Protein AF-A0A7S2PB16-F1 (afdb_monomer_lite)

Radius of gyration: 25.66 Å; chains: 1; bounding box: 46×30×90 Å

Secondary structure (DSSP, 8-state):
-------HHHHHHHHHHHHHHHHHHHHHHHHHHTS-TT-----HHHHHHHHHHHHHHHHHHHHTTSSTTPPPEEEE-TTS-EEEE--HHHHHHHS---SHHHHHHHHHHHHHHHHHSS-HHHHHHHHHHHHHHHHHHHHTT--HHHHHH-

InterPro domains:
  IPR002194 Chaperonin TCP-1, conserved site [PS00750] (63-75)
  IPR002194 Chaperonin TCP-1, conserved site [PS00751] (84-100)
  IPR002194 Chaperonin TCP-1, conserved site [PS00995] (112-120)
  IPR002423 Chaperonin Cpn60/GroEL/TCP-1 family [PF00118] (58-150)
  IPR017998 T-complex protein 1 [PR00304] (60-76)
  IPR017998 T-complex protein 1 [PR00304] (82-100)
  IPR017998 T-complex protein 1 [PR00304] (112-131)
  IPR017998 T-complex protein 1 [PTHR11353] (44-150)
  IPR027413 GroEL-like equatorial domain superfamily [G3DSA:1.10.560.10] (22-150)
  IPR027413 GroEL-like equatorial domain superfamily [SSF48592] (40-150)

Organism: NCBI:txid267567

Structure (mmCIF, N/CA/C/O backbone):
data_AF-A0A7S2PB16-F1
#
_entry.id   AF-A0A7S2PB16-F1
#
loop_
_atom_site.group_PDB
_atom_site.id
_atom_site.type_symbol
_atom_site.label_atom_id
_atom_site.label_alt_id
_atom_site.label_comp_id
_atom_site.label_asym_id
_atom_site.label_entity_id
_atom_site.label_seq_id
_atom_site.pdbx_PDB_ins_code
_atom_site.Cartn_x
_atom_site.Cartn_y
_atom_site.Cartn_z
_atom_site.occupancy
_atom_site.B_iso_or_equiv
_atom_site.auth_seq_id
_atom_site.auth_comp_id
_atom_site.auth_asym_id
_atom_site.auth_atom_id
_atom_site.pdbx_PDB_model_num
ATOM 1 N N . PHE A 1 1 ? -6.560 4.696 72.694 1.00 36.28 1 PHE A N 1
ATOM 2 C CA . PHE A 1 1 ? -7.994 4.398 72.878 1.00 36.28 1 PHE A CA 1
ATOM 3 C C . PHE A 1 1 ? -8.813 5.223 71.893 1.00 36.28 1 PHE A C 1
ATOM 5 O O . PHE A 1 1 ? -9.290 6.272 72.274 1.00 36.28 1 PHE A O 1
ATOM 12 N N . PHE A 1 2 ? -8.911 4.812 70.627 1.00 37.19 2 PHE A N 1
ATOM 13 C CA . PHE A 1 2 ? -9.978 5.210 69.694 1.00 37.19 2 PHE A CA 1
ATOM 14 C C . PHE A 1 2 ? -9.708 4.473 68.380 1.00 37.19 2 PHE A C 1
ATOM 16 O O . PHE A 1 2 ? -8.770 4.823 67.681 1.00 37.19 2 PHE A O 1
ATOM 23 N N . PHE A 1 3 ? -10.438 3.391 68.118 1.00 35.25 3 PHE A N 1
ATOM 24 C CA . PHE A 1 3 ? -10.989 3.060 66.799 1.00 35.25 3 PHE A CA 1
ATOM 25 C C . PHE A 1 3 ? -11.861 1.815 66.963 1.00 35.25 3 PHE A C 1
ATOM 27 O O . PHE 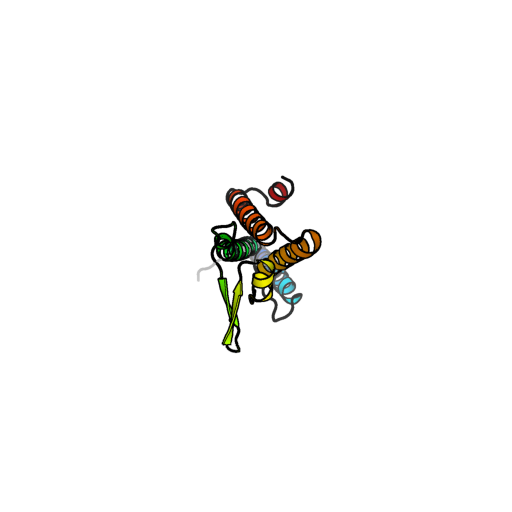A 1 3 ? -11.396 0.676 67.002 1.00 35.25 3 PHE A O 1
ATOM 34 N N . GLY A 1 4 ? -13.147 2.087 67.172 1.00 39.72 4 GLY A N 1
ATOM 35 C CA . GLY A 1 4 ? -14.198 1.097 67.280 1.00 39.72 4 GLY A CA 1
ATOM 36 C C . GLY A 1 4 ? -14.564 0.505 65.921 1.00 39.72 4 GLY A C 1
ATOM 37 O O . GLY A 1 4 ? -14.616 1.196 64.909 1.00 39.72 4 GLY A O 1
ATOM 38 N N . PHE A 1 5 ? -14.830 -0.799 65.948 1.00 45.44 5 PHE A N 1
ATOM 39 C CA . PHE A 1 5 ? -16.006 -1.423 65.340 1.00 45.44 5 PHE A CA 1
ATOM 40 C C . PHE A 1 5 ? -16.387 -0.958 63.919 1.00 45.44 5 PHE A C 1
ATOM 42 O O . PHE A 1 5 ? -17.439 -0.364 63.694 1.00 45.44 5 PHE A O 1
ATOM 49 N N . LEU A 1 6 ? -15.580 -1.325 62.917 1.00 42.84 6 LEU A N 1
ATOM 50 C CA . LEU A 1 6 ? -16.110 -1.442 61.557 1.00 42.84 6 LEU A CA 1
ATOM 51 C C . LEU A 1 6 ? -17.032 -2.671 61.497 1.00 42.84 6 LEU A C 1
ATOM 53 O O . LEU A 1 6 ? -16.584 -3.797 61.729 1.00 42.84 6 LEU A O 1
ATOM 57 N N . SER A 1 7 ? -18.313 -2.420 61.208 1.00 47.97 7 SER A N 1
ATOM 58 C CA . SER A 1 7 ? -19.388 -3.405 61.037 1.00 47.97 7 SER A CA 1
ATOM 59 C C . SER A 1 7 ? -18.944 -4.603 60.188 1.00 47.97 7 SER A C 1
ATOM 61 O O . SER A 1 7 ? -18.328 -4.436 59.133 1.00 47.97 7 SER A O 1
ATOM 63 N N . SER A 1 8 ? -19.269 -5.817 60.644 1.00 51.53 8 SER A N 1
ATOM 64 C CA . SER A 1 8 ? -18.880 -7.094 60.020 1.00 51.53 8 SER A CA 1
ATOM 65 C C . SER A 1 8 ? -19.211 -7.161 58.515 1.00 51.53 8 SER A C 1
ATOM 67 O O . SER A 1 8 ? -18.436 -7.714 57.735 1.00 51.53 8 SER A O 1
ATOM 69 N N . SER A 1 9 ? -20.280 -6.485 58.066 1.00 49.38 9 SER A N 1
ATOM 70 C CA . SER A 1 9 ? -20.637 -6.381 56.639 1.00 49.38 9 SER A CA 1
ATOM 71 C C . SER A 1 9 ? -19.604 -5.638 55.782 1.00 49.38 9 SER A C 1
ATOM 73 O O . SER A 1 9 ? -19.388 -6.012 54.630 1.00 49.38 9 SER A O 1
ATOM 75 N N . ALA A 1 10 ? -18.917 -4.624 56.320 1.00 50.94 10 ALA A N 1
ATOM 76 C CA . ALA A 1 10 ? -17.909 -3.865 55.572 1.00 50.94 10 ALA A CA 1
ATOM 77 C C . ALA A 1 10 ? -16.625 -4.683 55.345 1.00 50.94 10 ALA A C 1
ATOM 79 O O . ALA A 1 10 ? -16.008 -4.593 54.283 1.00 50.94 10 ALA A O 1
ATOM 80 N N . LYS A 1 11 ? -16.257 -5.545 56.305 1.00 48.00 11 LYS A N 1
ATOM 81 C CA . LYS A 1 11 ? -15.118 -6.469 56.169 1.00 48.00 11 LYS A CA 1
ATOM 82 C C . LYS A 1 11 ? -15.384 -7.554 55.124 1.00 48.00 11 LYS A C 1
ATOM 84 O O . LYS A 1 11 ? -14.493 -7.853 54.336 1.00 48.00 11 LYS A O 1
ATOM 89 N N . ILE A 1 12 ? -16.605 -8.091 55.066 1.00 54.81 12 ILE A N 1
ATOM 90 C CA . ILE A 1 12 ? -16.996 -9.115 54.082 1.00 54.81 12 ILE A CA 1
ATOM 91 C C . ILE A 1 12 ? -17.049 -8.523 52.666 1.00 54.81 12 ILE A C 1
ATOM 93 O O . ILE A 1 12 ? -16.538 -9.138 51.732 1.00 54.81 12 ILE A O 1
ATOM 97 N N . SER A 1 13 ? -17.578 -7.303 52.503 1.00 51.38 13 SER A N 1
ATOM 98 C CA . SER A 1 13 ? -17.601 -6.618 51.203 1.00 51.38 13 SER A CA 1
ATOM 99 C C . SER A 1 13 ? -16.196 -6.274 50.697 1.00 51.38 13 SER A C 1
ATOM 101 O O . SER A 1 13 ? -15.929 -6.431 49.508 1.00 51.38 13 SER A O 1
ATOM 103 N N . ALA A 1 14 ? -15.278 -5.856 51.577 1.00 54.19 14 ALA A N 1
ATOM 104 C CA . ALA A 1 14 ? -13.885 -5.607 51.206 1.00 54.19 14 ALA A CA 1
ATOM 105 C C . ALA A 1 14 ? -13.154 -6.905 50.818 1.00 54.19 14 ALA A C 1
ATOM 107 O O . ALA A 1 14 ? -12.448 -6.933 49.813 1.00 54.19 14 ALA A O 1
ATOM 108 N N . HIS A 1 15 ? -13.379 -8.004 51.549 1.00 53.41 15 HIS A N 1
ATOM 109 C CA . HIS A 1 15 ? -12.811 -9.312 51.208 1.00 53.41 15 HIS A CA 1
ATOM 110 C C . HIS A 1 15 ? -13.359 -9.854 49.880 1.00 53.41 15 HIS A C 1
ATOM 112 O O . HIS A 1 15 ? -12.603 -10.406 49.084 1.00 53.41 15 HIS A O 1
ATOM 118 N N . HIS A 1 16 ? -14.654 -9.666 49.604 1.00 52.53 16 HIS A N 1
ATOM 119 C CA . HIS A 1 16 ? -15.274 -10.080 48.345 1.00 52.53 16 HIS A CA 1
ATOM 120 C C . HIS A 1 16 ? -14.763 -9.254 47.155 1.00 52.53 16 HIS A C 1
ATOM 122 O O . HIS A 1 16 ? -14.432 -9.828 46.120 1.00 52.53 16 HIS A O 1
ATOM 128 N N . SER A 1 17 ? -14.607 -7.935 47.313 1.00 53.34 17 SER A N 1
ATOM 129 C CA . SER A 1 17 ? -14.037 -7.050 46.286 1.00 53.34 17 SER A CA 1
ATOM 130 C C . SER A 1 17 ? -12.557 -7.329 46.011 1.00 53.34 17 SER A C 1
ATOM 132 O O . SER A 1 17 ? -12.144 -7.313 44.853 1.00 53.34 17 SER A O 1
ATOM 134 N N . LEU A 1 18 ? -11.763 -7.655 47.038 1.00 53.28 18 LEU A N 1
ATOM 135 C CA . LEU A 1 18 ? -10.363 -8.064 46.873 1.00 53.28 18 LEU A CA 1
ATOM 136 C C . LEU A 1 18 ? -10.239 -9.447 46.219 1.00 53.28 18 LEU A C 1
ATOM 138 O O . LEU A 1 18 ? -9.369 -9.636 45.374 1.00 53.28 18 LEU A O 1
ATOM 142 N N . HIS A 1 19 ? -11.136 -10.390 46.528 1.00 52.25 19 HIS A N 1
ATOM 143 C CA . HIS A 1 19 ? -11.224 -11.671 45.814 1.00 52.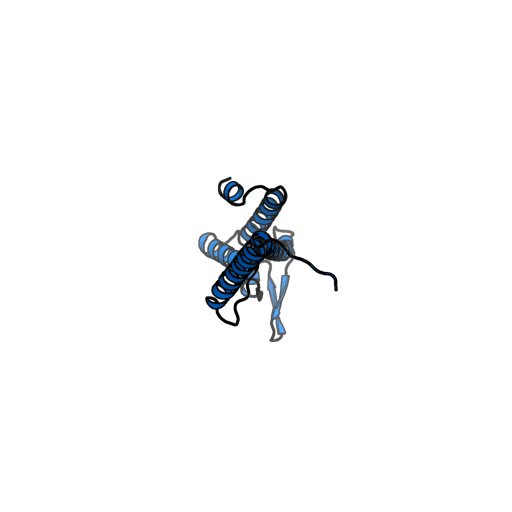25 19 HIS A CA 1
ATOM 144 C C . HIS A 1 19 ? -11.688 -11.511 44.361 1.00 52.25 19 HIS A C 1
ATOM 146 O O . HIS A 1 19 ? -11.254 -12.261 43.488 1.00 52.25 19 HIS A O 1
ATOM 152 N N . TYR A 1 20 ? -12.556 -10.539 44.078 1.00 49.97 20 TYR A N 1
ATOM 153 C CA . TYR A 1 20 ? -12.957 -10.216 42.711 1.00 49.97 20 TYR A CA 1
ATOM 154 C C . TYR A 1 20 ? -11.805 -9.582 41.933 1.00 49.97 20 TYR A C 1
ATOM 156 O O . TYR A 1 20 ? -11.532 -9.995 40.809 1.00 49.97 20 TYR A O 1
ATOM 164 N N . GLN A 1 21 ? -11.078 -8.637 42.535 1.00 44.34 21 GLN A N 1
ATOM 165 C CA . GLN A 1 21 ? -9.884 -8.051 41.930 1.00 44.34 21 GLN A CA 1
ATOM 166 C C . GLN A 1 21 ? -8.776 -9.090 41.736 1.00 44.34 21 GLN A C 1
ATOM 168 O O . GLN A 1 21 ? -8.175 -9.121 40.666 1.00 44.34 21 GLN A O 1
ATOM 173 N N . SER A 1 22 ? -8.548 -9.994 42.694 1.00 47.38 22 SER A N 1
ATOM 174 C CA . SER A 1 22 ? -7.553 -11.061 42.542 1.00 47.38 22 SER A CA 1
ATOM 175 C C . SER A 1 22 ? -7.940 -12.050 41.447 1.00 47.38 22 SER A C 1
ATOM 177 O O . SER A 1 22 ? -7.086 -12.400 40.639 1.00 47.38 22 SER A O 1
ATOM 179 N N . LYS A 1 23 ? -9.228 -12.408 41.316 1.00 47.81 23 LYS A N 1
ATOM 180 C CA . LYS A 1 23 ? -9.715 -13.192 40.173 1.00 47.81 23 LYS A CA 1
ATOM 181 C C . LYS A 1 23 ? -9.516 -12.453 38.855 1.00 47.81 23 LYS A C 1
ATOM 183 O O . LYS A 1 23 ? -8.982 -13.054 37.940 1.00 47.81 23 LYS A O 1
ATOM 188 N N . GLN A 1 24 ? -9.852 -11.166 38.749 1.00 44.50 24 GLN A N 1
ATOM 189 C CA . GLN A 1 24 ? -9.618 -10.383 37.524 1.00 44.50 24 GLN A CA 1
ATOM 190 C C . GLN A 1 24 ? -8.122 -10.292 37.169 1.00 44.50 24 GLN A C 1
ATOM 192 O O . GLN A 1 24 ? -7.755 -10.437 36.004 1.00 44.50 24 GLN A O 1
ATOM 197 N N . HIS A 1 25 ? -7.246 -10.129 38.163 1.00 41.28 25 HIS A N 1
ATOM 198 C CA . HIS A 1 25 ? -5.794 -10.173 37.978 1.00 41.28 25 HIS A CA 1
ATOM 199 C C . HIS A 1 25 ? -5.294 -11.569 37.573 1.00 41.28 25 HIS A C 1
ATOM 201 O O . HIS A 1 25 ? -4.417 -11.672 36.717 1.00 41.28 25 HIS A O 1
ATOM 207 N N . GLN A 1 26 ? -5.883 -12.641 38.104 1.00 41.59 26 GLN A N 1
ATOM 208 C CA . GLN A 1 26 ? -5.537 -14.022 37.765 1.00 41.59 26 GLN A CA 1
ATOM 209 C C . GLN A 1 26 ? -6.039 -14.425 36.369 1.00 41.59 26 GLN A C 1
ATOM 211 O O . GLN A 1 26 ? -5.326 -15.106 35.632 1.00 41.59 26 GLN A O 1
ATOM 216 N N . THR A 1 27 ? -7.206 -13.933 35.942 1.00 49.78 27 THR A N 1
ATOM 217 C CA . THR A 1 27 ? -7.718 -14.096 34.570 1.00 49.78 27 THR A CA 1
ATOM 218 C C . THR A 1 27 ? -6.890 -13.291 33.560 1.00 49.78 27 THR A C 1
ATOM 220 O O . THR A 1 27 ? -6.690 -13.715 32.425 1.00 49.78 27 THR A O 1
ATOM 223 N N . LYS A 1 28 ? -6.367 -12.125 33.966 1.00 47.75 28 LYS A N 1
ATOM 224 C CA . LYS A 1 28 ? -5.480 -11.302 33.130 1.00 47.75 28 LYS A CA 1
ATOM 225 C C . LYS A 1 28 ? -4.074 -11.907 33.010 1.00 47.75 28 LYS A C 1
ATOM 227 O O . LYS A 1 28 ? -3.498 -11.848 31.930 1.00 47.75 28 LYS A O 1
ATOM 232 N N . MET A 1 29 ? -3.553 -12.523 34.078 1.00 39.72 29 MET A N 1
ATOM 233 C CA . MET A 1 29 ? -2.279 -13.259 34.065 1.00 39.72 29 MET A CA 1
ATOM 234 C C . MET A 1 29 ? -2.357 -14.576 33.283 1.00 39.72 29 MET A C 1
ATOM 236 O O . MET A 1 29 ? -1.446 -14.865 32.519 1.00 39.72 29 MET A O 1
ATOM 240 N N . SER A 1 30 ? -3.454 -15.333 33.393 1.00 48.69 30 SER A N 1
ATOM 241 C CA . SER A 1 30 ? -3.631 -16.587 32.635 1.00 48.69 30 SER A CA 1
ATOM 242 C C . SER A 1 30 ? -3.697 -16.364 31.122 1.00 48.69 30 SER A C 1
ATOM 244 O O . SER A 1 30 ? -3.085 -17.118 30.375 1.00 48.69 30 SER A O 1
ATOM 246 N N . ARG A 1 31 ? -4.327 -15.276 30.658 1.00 52.06 31 ARG A N 1
ATOM 247 C CA . ARG A 1 31 ? -4.404 -14.945 29.221 1.00 52.06 31 ARG A CA 1
ATOM 248 C C . ARG A 1 31 ? -3.059 -14.513 28.608 1.00 52.06 31 ARG A C 1
ATOM 250 O O . ARG A 1 31 ? -2.887 -14.598 27.399 1.00 52.06 31 ARG A O 1
ATOM 257 N N . LEU A 1 32 ? -2.107 -14.051 29.423 1.00 53.25 32 LEU A N 1
ATOM 258 C CA . LEU A 1 32 ? -0.732 -13.770 28.981 1.00 53.25 32 LEU A CA 1
ATOM 259 C C . LEU A 1 32 ? 0.154 -15.026 28.996 1.00 53.25 32 LEU A C 1
ATOM 261 O O . LEU A 1 32 ? 1.152 -15.071 28.288 1.00 53.25 32 LEU A O 1
ATOM 265 N N . GLN A 1 33 ? -0.221 -16.046 29.772 1.00 55.00 33 GLN A N 1
ATOM 266 C CA . GLN A 1 33 ? 0.519 -17.302 29.926 1.00 55.00 33 GLN A CA 1
ATOM 267 C C . GLN A 1 33 ? 0.287 -18.288 28.765 1.00 55.00 33 GLN A C 1
ATOM 269 O O . GLN A 1 33 ? 1.068 -19.217 28.588 1.00 55.00 33 GLN A O 1
ATOM 274 N N . GLU A 1 34 ? -0.758 -18.067 27.960 1.00 63.41 34 GLU A N 1
ATOM 275 C CA . GLU A 1 34 ? -1.058 -18.819 26.729 1.00 63.41 34 GLU A CA 1
ATOM 276 C C . GLU A 1 34 ? -0.235 -18.358 25.511 1.00 63.41 34 GLU A C 1
ATOM 278 O O . GLU A 1 34 ? -0.274 -18.998 24.461 1.00 63.41 34 GLU A O 1
ATOM 283 N N . LEU A 1 35 ? 0.502 -17.249 25.622 1.00 65.94 35 LEU A N 1
ATOM 284 C CA . LEU A 1 35 ? 1.230 -16.648 24.508 1.00 65.94 35 LEU A CA 1
ATOM 285 C C . LEU A 1 35 ? 2.735 -16.875 24.647 1.00 65.94 35 LEU A C 1
ATOM 287 O O . LEU A 1 35 ? 3.296 -16.848 25.742 1.00 65.94 35 LEU A O 1
ATOM 291 N N . SER A 1 36 ? 3.397 -17.095 23.510 1.00 71.50 36 SER A N 1
ATOM 292 C CA . SER A 1 36 ? 4.849 -17.252 23.436 1.00 71.50 36 SER A CA 1
ATOM 293 C C . SER A 1 36 ? 5.562 -16.063 24.099 1.00 71.50 36 SER A C 1
ATOM 295 O O . SER A 1 36 ? 5.130 -14.924 23.915 1.00 71.50 36 SER A O 1
ATOM 297 N N . PRO A 1 37 ? 6.696 -16.275 24.792 1.00 71.25 37 PRO A N 1
ATOM 298 C CA . PRO A 1 37 ? 7.374 -15.231 25.572 1.00 71.25 37 PRO A CA 1
ATOM 299 C C . PRO A 1 37 ? 7.855 -14.023 24.747 1.00 71.25 37 PRO A C 1
ATOM 301 O O . PRO A 1 37 ? 8.099 -12.964 25.315 1.00 71.25 37 PRO A O 1
ATOM 304 N N . ASN A 1 38 ? 7.944 -14.159 23.419 1.00 73.38 38 ASN A N 1
ATOM 305 C CA . ASN A 1 38 ? 8.362 -13.102 22.491 1.00 73.38 38 ASN A CA 1
ATOM 306 C C . ASN A 1 38 ? 7.201 -12.556 21.633 1.00 73.38 38 ASN A C 1
ATOM 308 O O . ASN A 1 38 ? 7.442 -11.976 20.577 1.00 73.38 38 ASN A O 1
ATOM 312 N N . ALA A 1 39 ? 5.945 -12.797 22.016 1.00 73.69 39 ALA A N 1
ATOM 313 C CA . ALA A 1 39 ? 4.795 -12.343 21.240 1.00 73.69 39 ALA A CA 1
ATOM 314 C C . ALA A 1 39 ? 4.559 -10.834 21.422 1.00 73.69 39 ALA A C 1
ATOM 316 O O . ALA A 1 39 ? 4.320 -10.359 22.532 1.00 73.69 39 ALA A O 1
ATOM 317 N N . GLU A 1 40 ? 4.577 -10.083 20.320 1.00 74.25 40 GLU A N 1
ATOM 318 C CA . GLU A 1 40 ? 4.141 -8.687 20.303 1.00 74.25 40 GLU A CA 1
ATOM 319 C C . GLU A 1 40 ? 2.607 -8.631 20.319 1.00 74.25 40 GLU A C 1
ATOM 321 O O . GLU A 1 40 ? 1.940 -9.202 19.454 1.00 74.25 40 GLU A O 1
ATOM 326 N N . ILE A 1 41 ? 2.035 -7.959 21.321 1.00 75.12 41 ILE A N 1
ATOM 327 C CA . ILE A 1 41 ? 0.584 -7.851 21.497 1.00 75.12 41 ILE A CA 1
ATOM 328 C C . ILE A 1 41 ? 0.185 -6.390 21.365 1.00 75.12 41 ILE A C 1
ATOM 330 O O . ILE A 1 41 ? 0.581 -5.544 22.166 1.00 75.12 41 ILE A O 1
ATOM 334 N N . VAL A 1 42 ? -0.681 -6.117 20.396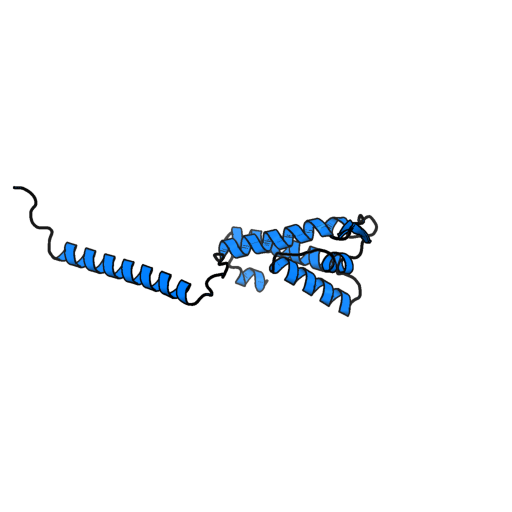 1.00 76.75 42 VAL A N 1
ATOM 335 C CA . VAL A 1 42 ? -1.267 -4.795 20.193 1.00 76.75 42 VAL A CA 1
ATOM 336 C C . VAL A 1 42 ? -2.758 -4.861 20.526 1.00 76.75 42 VAL A C 1
ATOM 338 O O . VAL A 1 42 ? -3.479 -5.742 20.056 1.00 76.75 42 VAL A O 1
ATOM 341 N N . ALA A 1 43 ? -3.233 -3.944 21.375 1.00 79.31 43 ALA A N 1
ATOM 342 C CA . ALA A 1 43 ? -4.652 -3.835 21.722 1.00 79.31 43 ALA A CA 1
ATOM 343 C C . ALA A 1 43 ? -5.502 -3.490 20.484 1.00 79.31 43 ALA A C 1
ATOM 345 O O . ALA A 1 43 ? -5.003 -2.862 19.557 1.00 79.31 43 ALA A O 1
ATOM 346 N N . LYS A 1 44 ? -6.792 -3.856 20.477 1.00 75.50 44 LYS A N 1
ATOM 347 C CA . LYS A 1 44 ? -7.681 -3.746 19.299 1.00 75.50 44 LYS A CA 1
ATOM 348 C C . LYS A 1 44 ? -7.617 -2.395 18.570 1.00 75.50 44 LYS A C 1
ATOM 350 O O . LYS A 1 44 ? -7.357 -2.377 17.370 1.00 75.50 44 LYS A O 1
ATOM 355 N N . ASP A 1 45 ? -7.812 -1.288 19.284 1.00 76.12 45 ASP A N 1
ATOM 356 C CA . ASP A 1 45 ? -7.855 0.046 18.662 1.00 76.12 45 ASP A CA 1
ATOM 357 C C . ASP A 1 45 ? -6.475 0.480 18.152 1.00 76.12 45 ASP A C 1
ATOM 359 O O . ASP A 1 45 ? -6.343 1.033 17.059 1.00 76.12 45 ASP A O 1
ATOM 363 N N . ALA A 1 46 ? -5.426 0.151 18.909 1.00 82.69 46 ALA A N 1
ATOM 364 C CA . ALA A 1 46 ? -4.048 0.404 18.509 1.00 82.69 46 ALA A CA 1
ATOM 365 C C . ALA A 1 46 ? -3.653 -0.434 17.279 1.00 82.69 46 ALA A C 1
ATOM 367 O O . ALA A 1 46 ? -2.979 0.073 16.387 1.00 82.69 46 ALA A O 1
ATOM 368 N N . ALA A 1 47 ? -4.121 -1.681 17.182 1.00 87.19 47 ALA A N 1
ATOM 369 C CA . ALA A 1 47 ? -3.841 -2.563 16.055 1.00 87.19 47 ALA A CA 1
ATOM 370 C C . ALA A 1 47 ? -4.463 -2.012 14.768 1.00 87.19 47 ALA A C 1
ATOM 372 O O . ALA A 1 47 ? -3.814 -1.997 13.723 1.00 87.19 47 ALA A O 1
ATOM 373 N N . LEU A 1 48 ? -5.694 -1.497 14.849 1.00 86.88 48 LEU A N 1
ATOM 374 C CA . LEU A 1 48 ? -6.351 -0.857 13.714 1.00 86.88 48 LEU A CA 1
ATOM 375 C C . LEU A 1 48 ? -5.564 0.371 13.232 1.00 86.88 48 LEU A C 1
ATOM 377 O O . LEU A 1 48 ? -5.277 0.483 12.042 1.00 86.88 48 LEU A O 1
ATOM 381 N N . ALA A 1 49 ? -5.171 1.258 14.148 1.00 87.88 49 ALA A N 1
ATOM 382 C CA . ALA A 1 49 ? -4.414 2.460 13.806 1.00 87.88 49 ALA A CA 1
ATOM 383 C C . ALA A 1 49 ? -3.055 2.131 13.161 1.00 87.88 49 ALA A C 1
ATOM 385 O O . ALA A 1 49 ? -2.705 2.701 12.127 1.00 87.88 49 ALA A O 1
ATOM 386 N N . VAL A 1 50 ? -2.318 1.171 13.726 1.00 91.62 50 VAL A N 1
ATOM 387 C CA . VAL A 1 50 ? -1.012 0.719 13.220 1.00 91.62 50 VAL A CA 1
ATOM 388 C C . VAL A 1 50 ? -1.138 0.108 11.819 1.00 91.62 50 VAL A C 1
ATOM 390 O O . VAL A 1 50 ? -0.385 0.465 10.911 1.00 91.62 50 VAL A O 1
ATOM 393 N N . ASN A 1 51 ? -2.160 -0.721 11.594 1.00 92.69 51 ASN A N 1
ATOM 394 C CA . ASN A 1 51 ? -2.435 -1.320 10.288 1.00 92.69 51 ASN A CA 1
ATOM 395 C C . ASN A 1 51 ? -2.737 -0.275 9.206 1.00 92.69 51 ASN A C 1
ATOM 397 O O . ASN A 1 51 ? -2.219 -0.363 8.090 1.00 92.69 51 ASN A O 1
ATOM 401 N N . ILE A 1 52 ? -3.552 0.728 9.536 1.00 92.31 52 ILE A N 1
ATOM 402 C CA . ILE A 1 52 ? -3.947 1.789 8.602 1.00 92.31 52 ILE A CA 1
ATOM 403 C C . ILE A 1 52 ? -2.769 2.717 8.303 1.00 92.31 52 ILE A C 1
ATOM 405 O O . ILE A 1 52 ? -2.573 3.108 7.149 1.00 92.31 52 ILE A O 1
ATOM 409 N N . ALA A 1 53 ? -1.948 3.029 9.309 1.00 92.50 53 ALA A N 1
ATOM 410 C CA . ALA A 1 53 ? -0.727 3.804 9.126 1.00 92.50 53 ALA A CA 1
ATOM 411 C C . ALA A 1 53 ? 0.252 3.094 8.178 1.00 92.50 53 ALA A C 1
ATOM 413 O O . ALA A 1 53 ? 0.789 3.725 7.267 1.00 92.50 53 ALA A O 1
ATOM 414 N N . ALA A 1 54 ? 0.428 1.778 8.324 1.00 93.25 54 ALA A N 1
ATOM 415 C CA . ALA A 1 54 ? 1.278 0.990 7.435 1.00 93.25 54 ALA A CA 1
ATOM 416 C C . ALA A 1 54 ? 0.776 0.990 5.982 1.00 93.25 54 ALA A C 1
ATOM 418 O O . ALA A 1 54 ? 1.558 1.212 5.055 1.00 93.25 54 ALA A O 1
ATOM 419 N N . ALA A 1 55 ? -0.530 0.796 5.779 1.00 93.75 55 ALA A N 1
ATOM 420 C CA . ALA A 1 55 ? -1.144 0.853 4.454 1.00 93.75 55 ALA A CA 1
ATOM 421 C C . ALA A 1 55 ? -1.013 2.248 3.815 1.00 93.75 55 ALA A C 1
ATOM 423 O O . ALA A 1 55 ? -0.625 2.369 2.653 1.00 93.75 55 ALA A O 1
ATOM 424 N N . SER A 1 56 ? -1.259 3.306 4.593 1.00 93.50 56 SER A N 1
ATOM 425 C CA . SER A 1 56 ? -1.139 4.703 4.150 1.00 93.50 56 SER A CA 1
ATOM 426 C C . SER A 1 56 ? 0.309 5.086 3.817 1.00 93.50 56 SER A C 1
ATOM 428 O O . SER A 1 56 ? 0.566 5.853 2.882 1.00 93.50 56 SER A O 1
ATOM 430 N N . GLY A 1 57 ? 1.272 4.540 4.565 1.00 92.69 57 GLY A N 1
ATOM 431 C CA . GLY A 1 57 ? 2.698 4.695 4.291 1.00 92.69 57 GLY A CA 1
ATOM 432 C C . GLY A 1 57 ? 3.074 4.090 2.940 1.00 92.69 57 GLY A C 1
ATOM 433 O O . GLY A 1 57 ? 3.650 4.778 2.097 1.00 92.69 57 GLY A O 1
ATOM 434 N N . LEU A 1 58 ? 2.671 2.840 2.692 1.00 92.38 58 LEU A N 1
ATOM 435 C CA . LEU A 1 58 ? 2.922 2.162 1.417 1.00 92.38 58 LEU A CA 1
ATOM 436 C C . LEU A 1 58 ? 2.241 2.881 0.237 1.00 92.38 58 LEU A C 1
ATOM 438 O O . LEU A 1 58 ? 2.868 3.112 -0.799 1.00 92.38 58 LEU A O 1
ATOM 442 N N . GLN A 1 59 ? 0.991 3.317 0.423 1.00 93.88 59 GLN A N 1
ATOM 443 C CA . GLN A 1 59 ? 0.246 4.130 -0.543 1.00 93.88 59 GLN A CA 1
ATOM 444 C C . GLN A 1 59 ? 1.020 5.400 -0.922 1.00 93.88 59 GLN A C 1
ATOM 446 O O . GLN A 1 59 ? 1.145 5.723 -2.102 1.00 93.88 59 GLN A O 1
ATOM 451 N N . SER A 1 60 ? 1.561 6.121 0.064 1.00 92.06 60 SER A N 1
ATOM 452 C CA . SER A 1 60 ? 2.276 7.383 -0.169 1.00 92.06 60 SER A CA 1
ATOM 453 C C . SER A 1 60 ? 3.555 7.192 -0.987 1.00 92.06 60 SER A C 1
ATOM 455 O O . SER A 1 60 ? 3.885 8.044 -1.813 1.00 92.06 60 SER A O 1
ATOM 457 N N . VAL A 1 61 ? 4.248 6.062 -0.811 1.00 90.81 61 VAL A N 1
ATOM 458 C CA . VAL A 1 61 ? 5.448 5.715 -1.588 1.00 90.81 61 VAL A CA 1
ATOM 459 C C . VAL A 1 61 ? 5.104 5.443 -3.054 1.00 90.81 61 VAL A C 1
ATOM 461 O O . VAL A 1 61 ? 5.810 5.923 -3.944 1.00 90.81 61 VAL A O 1
ATOM 464 N N . LEU A 1 62 ? 4.017 4.710 -3.307 1.00 91.31 62 LEU A N 1
ATOM 465 C CA . LEU A 1 62 ? 3.622 4.272 -4.650 1.00 91.31 62 LEU A CA 1
ATOM 466 C C . LEU A 1 62 ? 2.784 5.301 -5.417 1.00 91.31 62 LEU A C 1
ATOM 468 O O . LEU A 1 62 ? 2.791 5.293 -6.648 1.00 91.31 62 LEU A O 1
ATOM 472 N N . LYS A 1 63 ? 2.118 6.236 -4.727 1.00 92.19 63 LYS A N 1
ATOM 473 C CA . LYS A 1 63 ? 1.274 7.278 -5.340 1.00 92.19 63 LYS A CA 1
ATOM 474 C C . LYS A 1 63 ? 1.990 8.062 -6.435 1.00 92.19 63 LYS A C 1
ATOM 476 O O . LYS A 1 63 ? 1.386 8.373 -7.456 1.00 92.19 63 LYS A O 1
ATOM 481 N N . SER A 1 64 ? 3.266 8.389 -6.234 1.00 91.62 64 SER A N 1
ATOM 482 C CA . SER A 1 64 ? 4.035 9.165 -7.211 1.00 91.62 64 SER A CA 1
ATOM 483 C C . SER A 1 64 ? 4.347 8.398 -8.495 1.00 91.62 64 SER A C 1
ATOM 485 O O . SER A 1 64 ? 4.717 9.025 -9.478 1.00 91.62 64 SER A O 1
ATOM 487 N N . ASN A 1 65 ? 4.211 7.070 -8.501 1.00 88.00 65 ASN A N 1
ATOM 488 C CA . ASN A 1 65 ? 4.582 6.223 -9.637 1.00 88.00 65 ASN A CA 1
ATOM 489 C C . ASN A 1 65 ? 3.415 6.011 -10.603 1.00 88.00 65 ASN A C 1
ATOM 491 O O . ASN A 1 65 ? 3.622 5.581 -11.739 1.00 88.00 65 ASN A O 1
ATOM 495 N N . LEU A 1 66 ? 2.192 6.315 -10.160 1.00 89.69 66 LEU A N 1
ATOM 496 C CA . LEU A 1 66 ? 0.986 6.098 -10.941 1.00 89.69 66 LEU A CA 1
ATOM 497 C C . LEU A 1 66 ? 0.901 7.066 -12.135 1.00 89.69 66 LEU A C 1
ATOM 499 O O . LEU A 1 66 ? 1.123 8.271 -12.011 1.00 89.69 66 LEU A O 1
ATOM 503 N N . GLY A 1 67 ? 0.503 6.529 -13.290 1.00 88.19 67 GLY A N 1
ATOM 504 C CA . GLY A 1 67 ? 0.205 7.289 -14.504 1.00 88.19 67 GLY A CA 1
ATOM 505 C C . GLY A 1 67 ? 1.432 7.613 -15.365 1.00 88.19 67 GLY A C 1
ATOM 506 O O . GLY A 1 67 ? 2.573 7.429 -14.942 1.00 88.19 67 GLY A O 1
ATOM 507 N N . PRO A 1 68 ? 1.246 8.127 -16.594 1.00 86.62 68 PRO A N 1
ATOM 508 C CA . PRO A 1 68 ? 2.339 8.358 -17.546 1.00 86.62 68 PRO A CA 1
ATOM 509 C C . PRO A 1 68 ? 3.346 9.406 -17.052 1.00 86.62 68 PRO A C 1
ATOM 511 O O . PRO A 1 68 ? 4.542 9.258 -17.282 1.00 86.62 68 PRO A O 1
ATOM 514 N N . ARG A 1 69 ? 2.879 10.396 -16.279 1.00 89.25 69 ARG A N 1
ATOM 515 C CA . ARG A 1 69 ? 3.707 11.415 -15.609 1.00 89.25 69 ARG A CA 1
ATOM 516 C C . ARG A 1 69 ? 4.246 10.994 -14.235 1.00 89.25 69 ARG A C 1
ATOM 518 O O . ARG A 1 69 ? 4.869 11.811 -13.564 1.00 89.25 69 ARG A O 1
ATOM 525 N N . GLY A 1 70 ? 4.003 9.753 -13.811 1.00 88.25 70 GLY A N 1
ATOM 526 C CA . GLY A 1 70 ? 4.548 9.219 -12.567 1.00 88.25 70 GLY A CA 1
ATOM 527 C C . GLY A 1 70 ? 6.077 9.160 -12.585 1.00 88.25 70 GLY A C 1
ATOM 528 O O . GLY A 1 70 ? 6.679 8.894 -13.631 1.00 88.25 70 GLY A O 1
ATOM 529 N N . THR A 1 71 ? 6.693 9.413 -11.433 1.00 91.25 71 THR A N 1
ATOM 530 C CA . THR A 1 71 ? 8.145 9.417 -11.245 1.00 91.25 71 THR A CA 1
ATOM 531 C C . THR A 1 71 ? 8.696 8.005 -11.055 1.00 91.25 71 THR A C 1
ATOM 533 O O . THR A 1 71 ? 7.998 7.090 -10.622 1.00 91.25 71 THR A O 1
ATOM 536 N N . LEU A 1 72 ? 9.969 7.826 -11.407 1.00 90.81 72 LEU A N 1
ATOM 537 C CA . LEU A 1 72 ? 10.706 6.588 -11.165 1.00 90.81 72 LEU A CA 1
ATOM 538 C C . LEU A 1 72 ? 11.213 6.551 -9.724 1.00 90.81 72 LEU A C 1
ATOM 540 O O . LEU A 1 72 ? 11.571 7.584 -9.152 1.00 90.81 72 LE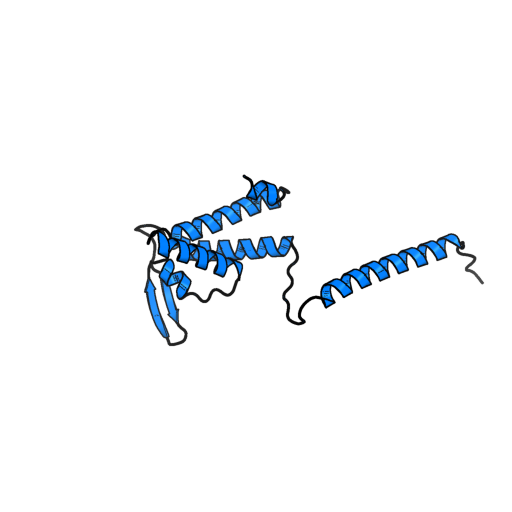U A O 1
ATOM 544 N N . LYS A 1 73 ? 11.295 5.350 -9.154 1.00 91.81 73 LYS A N 1
ATOM 545 C CA . LYS A 1 73 ? 11.941 5.122 -7.861 1.00 91.81 73 LYS A CA 1
ATOM 546 C C . LYS A 1 73 ? 13.293 4.470 -8.076 1.00 91.81 73 LYS A C 1
ATOM 548 O O . LYS A 1 73 ? 13.420 3.521 -8.849 1.00 91.81 73 LYS A O 1
ATOM 553 N N . MET A 1 74 ? 14.289 5.005 -7.378 1.00 92.62 74 MET A N 1
ATOM 554 C CA . MET A 1 74 ? 15.627 4.442 -7.298 1.00 92.62 74 MET A CA 1
ATOM 555 C C . MET A 1 74 ? 15.724 3.632 -6.012 1.00 92.62 74 MET A C 1
ATOM 557 O O . MET A 1 74 ? 15.582 4.175 -4.919 1.00 92.62 74 MET A O 1
ATOM 561 N N . LEU A 1 75 ? 15.938 2.334 -6.160 1.00 90.81 75 LEU A N 1
ATOM 562 C CA . LEU A 1 75 ? 16.178 1.408 -5.069 1.00 90.81 75 LEU A CA 1
ATOM 563 C C . LEU A 1 75 ? 17.674 1.138 -4.974 1.00 90.81 75 LEU A C 1
ATOM 565 O O . LEU A 1 75 ? 18.320 0.884 -5.991 1.00 90.81 75 LEU A O 1
ATOM 569 N N . VAL A 1 76 ? 18.201 1.178 -3.754 1.00 90.88 76 VAL A N 1
ATOM 570 C CA . VAL A 1 76 ? 19.600 0.865 -3.458 1.00 90.88 76 VAL A CA 1
ATOM 571 C C . VAL A 1 76 ? 19.615 -0.336 -2.521 1.00 90.88 76 VAL A C 1
ATOM 573 O O . VAL A 1 76 ? 19.123 -0.254 -1.398 1.00 90.88 76 VAL A O 1
ATOM 576 N N . GLY A 1 77 ? 20.130 -1.467 -2.998 1.00 87.50 77 GLY A N 1
ATOM 577 C CA . GLY A 1 77 ? 20.281 -2.672 -2.186 1.00 87.50 77 GLY A CA 1
ATOM 578 C C . GLY A 1 77 ? 21.519 -2.613 -1.287 1.00 87.50 77 GLY A C 1
ATOM 579 O O . GLY A 1 77 ? 22.426 -1.812 -1.505 1.00 87.50 77 GLY A O 1
ATOM 580 N N . GLY A 1 78 ? 21.593 -3.509 -0.297 1.00 85.50 78 GLY A N 1
ATOM 581 C CA . GLY A 1 78 ? 22.689 -3.535 0.686 1.00 85.50 78 GLY A CA 1
ATOM 582 C C . GLY A 1 78 ? 24.085 -3.770 0.092 1.00 85.50 78 GLY A C 1
ATOM 583 O O . GLY A 1 78 ? 25.071 -3.315 0.657 1.00 85.50 78 GLY A O 1
ATOM 584 N N . ALA A 1 79 ? 24.169 -4.419 -1.074 1.00 88.12 79 ALA A N 1
ATOM 585 C CA . ALA A 1 79 ? 25.415 -4.625 -1.820 1.00 88.12 79 ALA A CA 1
ATOM 586 C C . ALA A 1 79 ? 25.796 -3.441 -2.740 1.00 88.12 79 ALA A C 1
ATOM 588 O O . ALA A 1 79 ? 26.730 -3.552 -3.529 1.00 88.12 79 ALA A O 1
ATOM 589 N N . GLY A 1 80 ? 25.059 -2.324 -2.692 1.00 88.56 80 GLY A N 1
ATOM 590 C CA . GLY A 1 80 ? 25.274 -1.162 -3.564 1.00 88.56 80 GLY A CA 1
ATOM 591 C C . GLY A 1 80 ? 24.644 -1.280 -4.956 1.00 88.56 80 GLY A C 1
ATOM 592 O O . GLY A 1 80 ? 24.843 -0.407 -5.796 1.00 88.56 80 GLY A O 1
ATOM 593 N N . GLN A 1 81 ? 23.862 -2.333 -5.213 1.00 89.88 81 GLN A N 1
ATOM 594 C CA . GLN A 1 81 ? 23.100 -2.483 -6.455 1.00 89.88 81 GLN A CA 1
ATOM 595 C C . GLN A 1 81 ? 22.014 -1.404 -6.564 1.00 89.88 81 GLN A C 1
ATOM 597 O O . GLN A 1 81 ? 21.215 -1.229 -5.642 1.00 89.88 81 GLN A O 1
ATOM 602 N N . ILE A 1 82 ? 21.977 -0.695 -7.694 1.00 92.31 82 ILE A N 1
ATOM 603 C CA . ILE A 1 82 ? 21.000 0.365 -7.959 1.00 92.31 82 ILE A CA 1
ATOM 604 C C . ILE A 1 82 ? 20.012 -0.126 -9.012 1.00 92.31 82 ILE A C 1
ATOM 606 O O . ILE A 1 82 ? 20.409 -0.520 -10.108 1.00 92.31 82 ILE A O 1
ATOM 610 N N . LYS A 1 83 ? 18.718 -0.066 -8.696 1.00 90.44 83 LYS A N 1
ATOM 611 C CA . LYS A 1 83 ? 17.631 -0.420 -9.613 1.00 90.44 83 LYS A CA 1
ATOM 612 C C . LYS A 1 83 ? 16.678 0.755 -9.745 1.00 90.44 83 LYS A C 1
ATOM 614 O O . LYS A 1 83 ? 16.149 1.248 -8.752 1.00 90.44 83 LYS A O 1
ATOM 619 N N . LEU A 1 84 ? 16.469 1.216 -10.973 1.00 92.00 84 LEU A N 1
ATOM 620 C CA . LEU A 1 84 ? 15.531 2.290 -11.280 1.00 92.00 84 LEU A CA 1
ATOM 621 C C . LEU A 1 84 ? 14.301 1.680 -11.945 1.00 92.00 84 LEU A C 1
ATOM 623 O O . LEU A 1 84 ? 14.424 1.025 -12.977 1.00 92.00 84 LEU A O 1
ATOM 627 N N . THR A 1 85 ? 13.121 1.865 -11.358 1.00 89.88 85 THR A N 1
ATOM 628 C CA . THR A 1 85 ? 11.894 1.282 -11.908 1.00 89.88 85 THR A CA 1
ATOM 629 C C . THR A 1 85 ? 10.664 2.143 -11.632 1.00 89.88 85 THR A C 1
ATOM 631 O O . THR A 1 85 ? 10.611 2.916 -10.670 1.00 89.88 85 THR A O 1
ATOM 634 N N . LYS A 1 86 ? 9.675 2.007 -12.516 1.00 87.31 86 LYS A N 1
ATOM 635 C CA . LYS A 1 86 ? 8.311 2.516 -12.336 1.00 87.31 86 LYS A CA 1
ATOM 636 C C . LYS A 1 86 ? 7.340 1.420 -11.919 1.00 87.31 86 LYS A C 1
ATOM 638 O O . LYS A 1 86 ? 6.267 1.720 -11.406 1.00 87.31 86 LYS A O 1
ATOM 643 N N . ASP A 1 87 ? 7.707 0.175 -12.195 1.00 88.31 87 ASP A N 1
ATOM 644 C CA . ASP A 1 87 ? 6.836 -0.963 -12.000 1.00 88.31 87 ASP A CA 1
ATOM 645 C C . ASP A 1 87 ? 6.636 -1.226 -10.506 1.00 88.31 87 ASP A C 1
ATOM 647 O O . ASP A 1 87 ? 7.595 -1.407 -9.746 1.00 88.31 87 ASP A O 1
ATOM 651 N N . GLY A 1 88 ? 5.367 -1.219 -10.103 1.00 88.69 88 GLY A N 1
ATOM 652 C CA . GLY A 1 88 ? 4.944 -1.494 -8.742 1.00 88.69 88 GLY A CA 1
ATOM 653 C C . GLY A 1 88 ? 5.316 -2.907 -8.304 1.00 88.69 88 GLY A C 1
ATOM 654 O O . GLY A 1 88 ? 5.714 -3.072 -7.155 1.00 88.69 88 GLY A O 1
ATOM 655 N N . ASN A 1 89 ? 5.264 -3.903 -9.195 1.00 89.50 89 ASN A N 1
ATOM 656 C CA . ASN A 1 89 ? 5.550 -5.287 -8.815 1.00 89.50 89 ASN A CA 1
ATOM 657 C C . ASN A 1 89 ? 7.023 -5.466 -8.422 1.00 89.50 89 ASN A C 1
ATOM 659 O O . ASN A 1 89 ? 7.337 -5.964 -7.337 1.00 89.50 89 ASN A O 1
ATOM 663 N N . VAL A 1 90 ? 7.932 -4.954 -9.256 1.00 89.75 90 VAL A N 1
ATOM 664 C CA . VAL A 1 90 ? 9.367 -4.923 -8.945 1.00 89.75 90 VAL A CA 1
ATOM 665 C C . VAL A 1 90 ? 9.648 -4.122 -7.672 1.00 89.75 90 VAL A C 1
ATOM 667 O O . VAL A 1 90 ? 10.454 -4.551 -6.851 1.00 89.75 90 VAL A O 1
ATOM 670 N N . LEU A 1 91 ? 8.993 -2.973 -7.477 1.00 90.94 91 LEU A N 1
ATOM 671 C CA . LEU A 1 91 ? 9.193 -2.168 -6.268 1.00 90.94 91 LEU A CA 1
ATOM 672 C C . LEU A 1 91 ? 8.813 -2.924 -4.999 1.00 90.94 91 LEU A C 1
ATOM 674 O O . LEU A 1 91 ? 9.571 -2.906 -4.035 1.00 90.94 91 LEU A O 1
ATOM 678 N N . LEU A 1 92 ? 7.663 -3.591 -5.006 1.00 91.06 92 LEU A N 1
ATOM 679 C CA . LEU A 1 92 ? 7.154 -4.323 -3.850 1.00 91.06 92 LEU A CA 1
ATOM 680 C C . LEU A 1 92 ? 8.019 -5.540 -3.491 1.00 91.06 92 LEU A C 1
ATOM 682 O O . LEU A 1 92 ? 8.125 -5.857 -2.311 1.00 91.06 92 LEU A O 1
ATOM 686 N N . HIS A 1 93 ? 8.663 -6.176 -4.474 1.00 88.69 93 HIS A N 1
ATOM 687 C CA . HIS A 1 93 ? 9.587 -7.294 -4.245 1.00 88.69 93 HIS A CA 1
ATOM 688 C C . HIS A 1 93 ? 10.941 -6.863 -3.681 1.00 88.69 93 HIS A C 1
ATOM 690 O O . HIS A 1 93 ? 11.524 -7.556 -2.852 1.00 88.69 93 HIS A O 1
ATOM 696 N N . GLU A 1 94 ? 11.465 -5.736 -4.153 1.00 88.62 94 GLU A N 1
ATOM 697 C CA . GLU A 1 94 ? 12.796 -5.258 -3.767 1.00 88.62 94 GLU A CA 1
ATOM 698 C C . GLU A 1 94 ? 12.765 -4.450 -2.459 1.00 88.62 94 GLU A C 1
ATOM 700 O O . GLU A 1 94 ? 13.774 -4.324 -1.761 1.00 88.62 94 GLU A O 1
ATOM 705 N N . MET A 1 95 ? 11.610 -3.876 -2.108 1.00 87.81 95 MET A N 1
ATOM 706 C CA . MET A 1 95 ? 11.423 -3.165 -0.848 1.00 87.81 95 MET A CA 1
ATOM 707 C C . MET A 1 95 ? 11.377 -4.135 0.340 1.00 87.81 95 MET A C 1
ATOM 709 O O . MET A 1 95 ? 10.572 -5.060 0.391 1.00 87.81 95 MET A O 1
ATOM 713 N N . GLN A 1 96 ? 12.179 -3.860 1.371 1.00 86.75 96 GLN A N 1
ATOM 714 C CA . GLN A 1 96 ? 12.169 -4.622 2.624 1.00 86.75 96 GLN A CA 1
ATOM 715 C C . GLN A 1 96 ? 11.012 -4.175 3.528 1.00 86.75 96 GLN A C 1
ATOM 717 O O . GLN A 1 96 ? 11.179 -3.358 4.437 1.00 86.75 96 GLN A O 1
ATOM 722 N N . ILE A 1 97 ? 9.814 -4.693 3.262 1.00 89.38 97 ILE A N 1
ATOM 723 C CA . ILE A 1 97 ? 8.609 -4.371 4.030 1.00 89.38 97 ILE A CA 1
ATOM 724 C C . ILE A 1 97 ? 8.601 -5.159 5.348 1.00 89.38 97 ILE A C 1
ATOM 726 O O . ILE A 1 97 ? 8.436 -6.373 5.351 1.00 89.38 97 ILE A O 1
ATOM 730 N N . GLN A 1 98 ? 8.739 -4.456 6.476 1.00 88.50 98 GLN A N 1
ATOM 731 C CA . GLN A 1 98 ? 8.739 -5.066 7.817 1.00 88.50 98 GLN A CA 1
ATOM 732 C C . GLN A 1 98 ? 7.329 -5.265 8.388 1.00 88.50 98 GLN A C 1
ATOM 734 O O . GLN A 1 98 ? 7.070 -6.200 9.139 1.00 88.50 98 GLN A O 1
ATOM 739 N N . HIS A 1 99 ? 6.399 -4.368 8.052 1.00 90.56 99 HIS A N 1
ATOM 740 C CA . HIS A 1 99 ? 5.075 -4.371 8.661 1.00 90.56 99 HIS A CA 1
ATOM 741 C C . HIS A 1 99 ? 4.178 -5.466 8.051 1.00 90.56 99 HIS A C 1
ATOM 743 O O . HIS A 1 99 ? 3.982 -5.461 6.830 1.00 90.56 99 HIS A O 1
ATOM 749 N N . PRO A 1 100 ? 3.532 -6.335 8.857 1.00 91.88 100 PRO A N 1
ATOM 750 C CA . PRO A 1 100 ? 2.775 -7.485 8.351 1.00 91.88 100 PRO A CA 1
ATOM 751 C C . PRO A 1 100 ? 1.621 -7.078 7.424 1.00 91.88 100 PRO A C 1
ATOM 753 O O . PRO A 1 100 ? 1.435 -7.664 6.362 1.00 91.88 100 PRO A O 1
ATOM 756 N N . THR A 1 101 ? 0.888 -6.018 7.766 1.00 92.44 101 THR A N 1
ATOM 757 C CA . THR A 1 101 ? -0.213 -5.497 6.932 1.00 92.44 101 THR A CA 1
ATOM 758 C C . THR A 1 101 ? 0.265 -4.946 5.592 1.00 92.44 101 THR A C 1
ATOM 760 O O . THR A 1 101 ? -0.380 -5.173 4.573 1.00 92.44 101 THR A O 1
ATOM 763 N N . ALA A 1 102 ? 1.415 -4.267 5.556 1.00 92.88 102 ALA A N 1
ATOM 764 C CA . ALA A 1 102 ? 1.971 -3.773 4.301 1.00 92.88 102 ALA A CA 1
ATOM 765 C C . ALA A 1 102 ? 2.482 -4.935 3.435 1.00 92.88 102 ALA A C 1
ATOM 767 O O . ALA A 1 102 ? 2.275 -4.922 2.225 1.00 92.88 102 ALA A O 1
ATOM 768 N N . ALA A 1 103 ? 3.070 -5.969 4.049 1.00 93.44 103 ALA A N 1
ATOM 769 C CA . ALA A 1 103 ? 3.474 -7.185 3.349 1.00 93.44 103 ALA A CA 1
ATO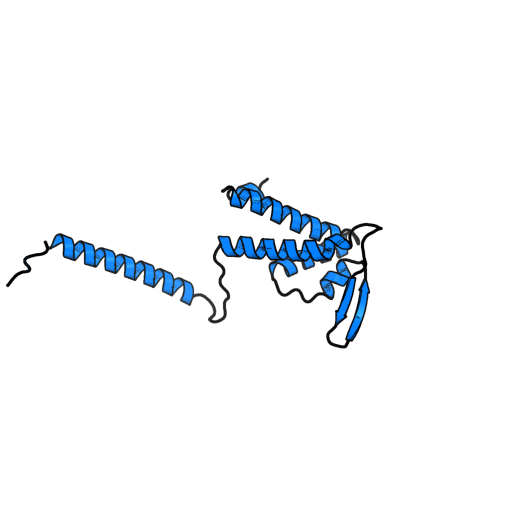M 770 C C . ALA A 1 103 ? 2.262 -7.938 2.774 1.00 93.44 103 ALA A C 1
ATOM 772 O O . ALA A 1 103 ? 2.321 -8.438 1.653 1.00 93.44 103 ALA A O 1
ATOM 773 N N . LEU A 1 104 ? 1.136 -7.977 3.496 1.00 94.06 104 LEU A N 1
ATOM 774 C CA . LEU A 1 104 ? -0.108 -8.558 2.989 1.00 94.06 104 LEU A CA 1
ATOM 775 C C . LEU A 1 104 ? -0.629 -7.791 1.765 1.00 94.06 104 LEU A C 1
ATOM 777 O O . LEU A 1 104 ? -0.932 -8.411 0.752 1.00 94.06 104 LEU A O 1
ATOM 781 N N . ILE A 1 105 ? -0.673 -6.456 1.829 1.00 93.75 105 ILE A N 1
ATOM 782 C CA . ILE A 1 105 ? -1.092 -5.609 0.699 1.00 93.75 105 ILE A CA 1
ATOM 783 C C . ILE A 1 105 ? -0.160 -5.802 -0.505 1.00 93.75 105 ILE A C 1
ATOM 785 O O . ILE A 1 105 ? -0.637 -5.921 -1.632 1.00 93.75 105 ILE A O 1
ATOM 789 N N . ALA A 1 106 ? 1.153 -5.877 -0.271 1.00 93.12 106 ALA A N 1
ATOM 790 C CA . ALA A 1 106 ? 2.139 -6.127 -1.317 1.00 93.12 106 ALA A CA 1
ATOM 791 C C . ALA A 1 106 ? 1.893 -7.470 -2.020 1.00 93.12 106 ALA A C 1
ATOM 793 O O . ALA A 1 106 ? 1.840 -7.519 -3.244 1.00 93.12 106 ALA A O 1
ATOM 794 N N . ARG A 1 107 ? 1.644 -8.538 -1.253 1.00 92.00 107 ARG A N 1
ATOM 795 C CA . ARG A 1 107 ? 1.321 -9.864 -1.801 1.00 92.00 107 ARG A CA 1
ATOM 796 C C . ARG A 1 107 ? 0.024 -9.867 -2.604 1.00 92.00 107 ARG A C 1
ATOM 798 O O . ARG A 1 107 ? -0.025 -10.503 -3.649 1.00 92.00 107 ARG A O 1
ATOM 805 N N . THR A 1 108 ? -1.006 -9.155 -2.149 1.00 92.19 108 THR A N 1
ATOM 806 C CA . THR A 1 108 ? -2.257 -9.006 -2.909 1.00 92.19 108 THR A CA 1
ATOM 807 C C . THR A 1 108 ? -2.017 -8.289 -4.237 1.00 92.19 108 THR A C 1
ATOM 809 O O . THR A 1 108 ? -2.573 -8.684 -5.256 1.00 92.19 108 THR A O 1
ATOM 812 N N . ALA A 1 109 ? -1.165 -7.263 -4.249 1.00 92.62 109 ALA A N 1
ATOM 813 C CA . ALA A 1 109 ? -0.812 -6.558 -5.475 1.00 92.62 109 ALA A CA 1
ATOM 814 C C . ALA A 1 109 ? 0.003 -7.439 -6.437 1.00 92.62 109 ALA A C 1
ATOM 816 O O . ALA A 1 109 ? -0.272 -7.425 -7.630 1.00 92.62 109 ALA A O 1
ATOM 817 N N . THR A 1 110 ? 0.936 -8.252 -5.933 1.00 91.81 110 THR A N 1
ATOM 818 C CA . THR A 1 110 ? 1.650 -9.252 -6.745 1.00 91.81 110 THR A CA 1
ATOM 819 C C . THR A 1 110 ? 0.702 -10.303 -7.319 1.00 91.81 110 THR A C 1
ATOM 821 O O . THR A 1 110 ? 0.775 -10.594 -8.504 1.00 91.81 110 THR A O 1
ATOM 824 N N . ALA A 1 111 ? -0.236 -10.824 -6.523 1.00 91.69 111 ALA A N 1
ATOM 825 C CA . ALA A 1 111 ? -1.239 -11.765 -7.023 1.00 91.69 111 ALA A CA 1
ATOM 826 C C . ALA A 1 111 ? -2.126 -11.137 -8.115 1.00 91.69 111 ALA A C 1
ATOM 828 O O . ALA A 1 111 ? -2.514 -11.812 -9.064 1.00 91.69 111 ALA A O 1
ATOM 829 N N . GLN A 1 112 ? -2.427 -9.839 -8.009 1.00 91.31 112 GLN A N 1
ATOM 830 C CA . GLN A 1 112 ? -3.122 -9.108 -9.067 1.00 91.31 112 GLN A CA 1
ATOM 831 C C . GLN A 1 112 ? -2.269 -9.022 -10.342 1.00 91.31 112 GLN A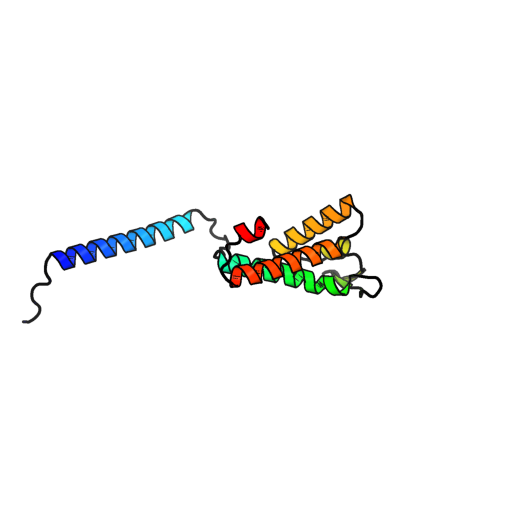 C 1
ATOM 833 O O . GLN A 1 112 ? -2.780 -9.281 -11.428 1.00 91.31 112 GLN A O 1
ATOM 838 N N . ASP A 1 113 ? -0.980 -8.699 -10.209 1.00 91.06 113 ASP A N 1
ATOM 839 C CA . ASP A 1 113 ? -0.023 -8.643 -11.320 1.00 91.06 113 ASP A CA 1
ATOM 840 C C . ASP A 1 113 ? 0.082 -9.985 -12.059 1.00 91.06 113 ASP A C 1
ATOM 842 O O . ASP A 1 113 ? 0.050 -10.016 -13.283 1.00 91.06 113 ASP A O 1
ATOM 846 N N . GLU A 1 114 ? 0.111 -11.107 -11.336 1.00 90.62 114 GLU A N 1
ATOM 847 C CA . GLU A 1 114 ? 0.169 -12.450 -11.931 1.00 90.62 114 GLU A CA 1
ATOM 848 C C . GLU A 1 114 ? -1.055 -12.776 -12.802 1.00 90.62 114 GLU A C 1
ATOM 850 O O . GLU A 1 114 ? -0.941 -13.510 -13.784 1.00 90.62 114 GLU A O 1
ATOM 855 N N . VAL A 1 115 ? -2.227 -12.237 -12.455 1.00 91.00 115 VAL A N 1
ATOM 856 C CA . VAL A 1 115 ? -3.480 -12.500 -13.174 1.00 91.00 115 VAL A CA 1
ATOM 857 C C . VAL A 1 115 ? -3.685 -11.525 -14.331 1.00 91.00 115 VAL A C 1
ATOM 859 O O . VAL A 1 115 ? -4.077 -11.947 -15.419 1.00 91.00 115 VAL A O 1
ATOM 862 N N . THR A 1 116 ? -3.470 -10.223 -14.110 1.00 89.56 116 THR A N 1
ATOM 863 C CA . THR A 1 116 ? -3.788 -9.178 -15.100 1.00 89.56 116 THR A CA 1
ATOM 864 C C . THR A 1 116 ? -2.576 -8.583 -15.808 1.00 89.56 116 THR A C 1
ATOM 866 O O . THR A 1 116 ? -2.745 -8.008 -16.881 1.00 89.56 116 THR A O 1
ATOM 869 N N . GLY A 1 117 ? -1.373 -8.699 -15.246 1.00 84.19 117 GLY A N 1
ATOM 870 C CA . GLY A 1 117 ? -0.137 -8.119 -15.790 1.00 84.19 117 GLY A CA 1
ATOM 871 C C . GLY A 1 117 ? -0.048 -6.588 -15.719 1.00 84.19 117 GLY A C 1
ATOM 872 O O . GLY A 1 117 ? 0.864 -6.002 -16.294 1.00 84.19 117 GLY A O 1
ATOM 873 N N . ASP A 1 118 ? -1.011 -5.934 -15.067 1.00 84.00 118 ASP A N 1
ATOM 874 C CA . ASP A 1 118 ? -1.053 -4.494 -14.798 1.00 84.00 118 ASP A CA 1
ATOM 875 C C . ASP A 1 118 ? -1.982 -4.233 -13.597 1.00 84.00 118 ASP A C 1
ATOM 877 O O . ASP A 1 118 ? -2.716 -5.115 -13.139 1.00 84.00 118 ASP A O 1
ATOM 881 N N . GLY A 1 119 ? -1.977 -3.001 -13.092 1.00 87.31 119 GLY A N 1
ATOM 882 C CA . GLY A 1 119 ? -2.848 -2.545 -12.014 1.00 87.31 119 GLY A CA 1
ATOM 883 C C . GLY A 1 119 ? -2.226 -2.656 -10.627 1.00 87.31 119 GLY A C 1
ATOM 884 O O . GLY A 1 119 ? -2.830 -2.201 -9.660 1.00 87.31 119 GLY A O 1
ATOM 885 N N . THR A 1 120 ? -0.997 -3.153 -10.514 1.00 90.88 120 THR A N 1
ATOM 886 C CA . THR A 1 120 ? -0.282 -3.389 -9.248 1.00 90.88 120 THR A CA 1
ATOM 887 C C . THR A 1 120 ? -0.231 -2.136 -8.371 1.00 90.88 120 THR A C 1
ATOM 889 O O . THR A 1 120 ? -0.626 -2.154 -7.205 1.00 90.88 120 THR A O 1
ATOM 892 N N . THR A 1 121 ? 0.152 -0.995 -8.950 1.00 91.81 121 THR A N 1
ATOM 893 C CA . THR A 1 121 ? 0.193 0.303 -8.252 1.00 91.81 121 THR A CA 1
ATOM 894 C C . THR A 1 121 ? -1.206 0.784 -7.850 1.00 91.81 121 THR A C 1
ATOM 896 O O . THR A 1 121 ? -1.395 1.288 -6.742 1.00 91.81 121 THR A O 1
ATOM 899 N N . SER A 1 122 ? -2.194 0.612 -8.732 1.00 92.44 122 SER A N 1
ATOM 900 C CA . SER A 1 122 ? -3.586 1.018 -8.498 1.00 92.44 122 SER A CA 1
ATOM 901 C C . SER A 1 122 ? -4.228 0.219 -7.367 1.00 92.44 122 SER A C 1
ATOM 903 O O . SER A 1 122 ? -4.899 0.806 -6.523 1.00 92.44 122 SER A O 1
ATOM 905 N N . THR A 1 123 ? -3.971 -1.088 -7.296 1.00 93.75 123 THR A N 1
ATOM 906 C CA . THR A 1 123 ? -4.467 -1.973 -6.235 1.00 93.75 123 THR A CA 1
ATOM 907 C C . THR A 1 123 ? -3.967 -1.525 -4.868 1.00 93.75 123 THR A C 1
ATOM 909 O O . THR A 1 123 ? -4.763 -1.358 -3.946 1.00 93.75 123 THR A O 1
ATOM 912 N N . VAL A 1 124 ? -2.668 -1.235 -4.736 1.00 94.06 124 VAL A N 1
ATOM 913 C CA . VAL A 1 124 ? -2.117 -0.743 -3.464 1.00 94.06 124 VAL A CA 1
ATOM 914 C C . VAL A 1 124 ? -2.705 0.617 -3.086 1.00 94.06 124 VAL A C 1
ATOM 916 O O . VAL A 1 124 ? -3.044 0.845 -1.923 1.00 94.06 124 VAL A O 1
ATOM 919 N N . LEU A 1 125 ? -2.861 1.514 -4.065 1.00 94.12 125 LEU A N 1
ATOM 920 C CA . LEU A 1 125 ? -3.464 2.830 -3.852 1.00 94.12 125 LEU A CA 1
ATOM 921 C C . LEU A 1 125 ? -4.913 2.731 -3.375 1.00 94.12 125 LEU A C 1
ATOM 923 O O . LEU A 1 125 ? -5.296 3.435 -2.440 1.00 94.12 125 LEU A O 1
ATOM 927 N N . LEU A 1 126 ? -5.689 1.839 -3.989 1.00 94.38 126 LEU A N 1
ATOM 928 C CA . LEU A 1 126 ? -7.078 1.587 -3.638 1.00 94.38 126 LEU A CA 1
ATOM 929 C C . LEU A 1 126 ? -7.196 1.007 -2.225 1.00 94.38 126 LEU A C 1
ATOM 931 O O . LEU A 1 126 ? -7.963 1.531 -1.422 1.00 94.38 126 LEU A O 1
ATOM 935 N N . CYS A 1 127 ? -6.402 -0.012 -1.883 1.00 94.25 127 CYS A N 1
ATOM 936 C CA . CYS A 1 127 ? -6.400 -0.596 -0.540 1.00 94.25 127 CYS A CA 1
ATOM 937 C C . CYS A 1 127 ? -6.049 0.435 0.542 1.00 94.25 127 CYS A C 1
ATOM 939 O O . CYS A 1 127 ? -6.712 0.487 1.579 1.00 94.25 127 CYS A O 1
ATOM 941 N N . GLY A 1 128 ? -5.028 1.266 0.305 1.00 94.25 128 GLY A N 1
ATOM 942 C CA . GLY A 1 128 ? -4.635 2.324 1.238 1.00 94.25 128 GLY A CA 1
ATOM 943 C C . GLY A 1 128 ? -5.752 3.343 1.467 1.00 94.25 128 GLY A C 1
ATOM 944 O O . GLY A 1 128 ? -6.077 3.661 2.612 1.00 94.25 128 GLY A O 1
ATOM 945 N N . GLU A 1 129 ? -6.399 3.795 0.391 1.00 94.69 129 GLU A N 1
ATOM 946 C CA . GLU A 1 129 ? -7.473 4.781 0.500 1.00 94.69 129 GLU A CA 1
ATOM 947 C C . GLU A 1 129 ? -8.735 4.194 1.153 1.00 94.69 129 GLU A C 1
ATOM 949 O O . GLU A 1 129 ? -9.328 4.851 2.006 1.00 94.69 129 GLU A O 1
ATOM 954 N N . LEU A 1 130 ? -9.107 2.946 0.845 1.00 94.62 130 LEU A N 1
ATOM 955 C CA . LEU A 1 130 ? -10.229 2.256 1.495 1.00 94.62 130 LEU A CA 1
ATOM 956 C C . LEU A 1 130 ? -10.028 2.151 3.010 1.00 94.62 130 LEU A C 1
ATOM 958 O O . LEU A 1 130 ? -10.921 2.502 3.780 1.00 94.62 130 LEU A O 1
ATOM 962 N N . LEU A 1 131 ? -8.837 1.740 3.450 1.00 93.62 131 LEU A N 1
ATOM 963 C CA . LEU A 1 131 ? -8.503 1.653 4.874 1.00 93.62 131 LEU A CA 1
ATOM 964 C C . LEU A 1 131 ? -8.525 3.023 5.557 1.00 93.62 131 LEU A C 1
ATOM 966 O O . LEU A 1 131 ? -8.980 3.147 6.695 1.00 93.62 131 LEU A O 1
ATOM 970 N N . LYS A 1 132 ? -8.090 4.071 4.856 1.00 92.94 132 LYS A N 1
ATOM 971 C CA . LYS A 1 132 ? -8.157 5.446 5.350 1.00 92.94 132 LYS A CA 1
ATOM 972 C C . LYS A 1 132 ? -9.599 5.942 5.497 1.00 92.94 132 LYS A C 1
ATOM 974 O O . LYS A 1 132 ? -9.906 6.593 6.493 1.00 92.94 132 LYS A O 1
ATOM 979 N N . GLN A 1 133 ? -10.493 5.628 4.557 1.00 93.06 133 GLN A N 1
ATOM 980 C CA . GLN A 1 133 ? -11.917 5.963 4.690 1.00 93.06 133 GLN A CA 1
ATOM 981 C C . GLN A 1 133 ? -12.583 5.149 5.808 1.00 93.06 133 GLN A C 1
ATOM 983 O O . GLN A 1 133 ? -13.284 5.720 6.642 1.00 93.06 133 GLN A O 1
ATOM 988 N N . ALA A 1 134 ? -12.283 3.851 5.910 1.00 92.62 134 ALA A N 1
ATOM 989 C CA . ALA A 1 134 ? -12.747 3.003 7.007 1.00 92.62 134 ALA A CA 1
ATOM 990 C C . ALA A 1 134 ? -12.299 3.532 8.381 1.00 92.62 134 ALA A C 1
ATOM 992 O O . ALA A 1 134 ? -13.065 3.484 9.349 1.00 92.62 134 ALA A O 1
ATOM 993 N N . HIS A 1 135 ? -11.087 4.097 8.472 1.00 91.50 135 HIS A N 1
ATOM 994 C CA . HIS A 1 135 ? -10.603 4.733 9.696 1.00 91.50 135 HIS A CA 1
ATOM 995 C C . HIS A 1 135 ? -11.509 5.872 10.157 1.00 91.50 135 HIS A C 1
ATOM 997 O O . HIS A 1 135 ? -11.831 5.950 11.340 1.00 91.50 135 HIS A O 1
ATOM 1003 N N . ARG A 1 136 ? -11.935 6.734 9.223 1.00 92.00 136 ARG A N 1
ATOM 1004 C CA . ARG A 1 136 ? -12.790 7.892 9.516 1.00 92.00 136 ARG A CA 1
ATOM 1005 C C . ARG A 1 136 ? -14.107 7.440 10.140 1.00 92.00 136 ARG A C 1
ATOM 1007 O O . ARG A 1 136 ? -14.427 7.871 11.241 1.00 92.00 136 ARG A O 1
ATOM 1014 N N . TYR A 1 137 ? -14.794 6.483 9.519 1.00 91.94 137 TYR A N 1
ATOM 1015 C CA . TYR A 1 137 ? -16.051 5.952 10.055 1.00 91.94 137 TYR A CA 1
ATOM 1016 C C . TYR A 1 137 ? -15.873 5.224 11.388 1.00 91.94 137 TYR A C 1
ATOM 1018 O O . TYR A 1 137 ? -16.699 5.363 12.288 1.00 91.94 137 TYR A O 1
ATOM 1026 N N . THR A 1 138 ? -14.767 4.498 11.561 1.00 90.19 138 THR A N 1
ATOM 1027 C CA . THR A 1 138 ? -14.483 3.853 12.850 1.00 90.19 138 THR A CA 1
ATOM 1028 C C . THR A 1 138 ? -14.218 4.893 13.945 1.00 90.19 138 THR A C 1
ATOM 1030 O O . THR A 1 138 ? -14.658 4.716 15.077 1.00 90.19 138 THR A O 1
ATOM 1033 N N . SER A 1 139 ? -13.554 6.008 13.614 1.00 88.62 139 SER A N 1
ATOM 1034 C CA . SER A 1 139 ? -13.309 7.113 14.553 1.00 88.62 139 SER A CA 1
ATOM 1035 C C . SER A 1 139 ? -14.583 7.873 14.942 1.00 88.62 139 SER A C 1
ATOM 1037 O O . SER A 1 139 ? -14.661 8.413 16.040 1.00 88.62 139 SER A O 1
ATOM 1039 N N . GLU A 1 140 ? -15.602 7.850 14.081 1.00 92.06 140 GLU A N 1
ATOM 1040 C CA . GLU A 1 140 ? -16.947 8.376 14.355 1.00 92.06 140 GLU A CA 1
ATOM 1041 C C . GLU A 1 140 ? -17.802 7.411 15.204 1.00 92.06 140 GLU A C 1
ATOM 1043 O O . GLU A 1 140 ? -18.928 7.739 15.574 1.00 92.06 140 GLU A O 1
ATOM 1048 N N . GLY A 1 141 ? -17.271 6.233 15.553 1.00 89.75 141 GLY A N 1
ATOM 1049 C CA . GLY A 1 141 ? -17.936 5.242 16.402 1.00 89.75 141 GLY A CA 1
ATOM 1050 C C . GLY A 1 141 ? -18.673 4.138 15.641 1.00 89.75 141 GLY A C 1
ATOM 1051 O O . GLY A 1 141 ? -19.363 3.329 16.265 1.00 89.75 141 GLY A O 1
ATOM 1052 N N . LEU A 1 142 ? -18.535 4.064 14.312 1.00 91.94 142 LEU A N 1
ATOM 1053 C CA . LEU A 1 142 ? -19.146 2.997 13.524 1.00 91.94 142 LEU A CA 1
ATOM 1054 C C . LEU A 1 142 ? -18.397 1.673 13.733 1.00 91.94 142 LEU A C 1
ATOM 1056 O O . LEU A 1 142 ? -17.170 1.606 13.651 1.00 91.94 142 LEU A O 1
ATOM 1060 N N . HIS A 1 143 ? -19.134 0.590 13.984 1.00 90.81 143 HIS A N 1
ATOM 1061 C CA . HIS A 1 143 ? -18.516 -0.716 14.199 1.00 90.81 143 HIS A CA 1
ATOM 1062 C C . HIS A 1 143 ? -17.898 -1.245 12.884 1.00 90.81 143 HIS A C 1
ATOM 1064 O O . HIS A 1 143 ? -18.618 -1.314 11.884 1.00 90.81 143 HIS A O 1
ATOM 1070 N N . PRO A 1 144 ? -16.632 -1.720 12.866 1.00 90.06 144 PRO A N 1
ATOM 1071 C CA . PRO A 1 144 ? -15.939 -2.145 11.641 1.00 90.06 144 PRO A CA 1
ATOM 1072 C C . PRO A 1 144 ? -16.675 -3.193 10.803 1.00 90.06 144 PRO A C 1
ATOM 1074 O O . PRO A 1 144 ? -16.511 -3.244 9.592 1.00 90.06 144 PRO A O 1
ATOM 1077 N N . ARG A 1 145 ? -17.522 -4.013 11.438 1.00 92.31 145 ARG A N 1
ATOM 1078 C CA . ARG A 1 145 ? -18.374 -4.975 10.725 1.00 92.31 145 ARG A CA 1
ATOM 1079 C C . ARG A 1 145 ? -19.332 -4.310 9.735 1.00 92.31 145 ARG A C 1
ATOM 1081 O O . ARG A 1 145 ? -19.467 -4.801 8.629 1.00 92.31 145 ARG A O 1
ATOM 1088 N N . VAL A 1 146 ? -19.948 -3.193 10.118 1.00 93.44 146 VAL A N 1
ATOM 1089 C CA . VAL A 1 146 ? -20.866 -2.457 9.235 1.00 93.44 146 VAL A CA 1
ATOM 1090 C C . VAL A 1 146 ? -20.106 -1.871 8.045 1.00 93.44 146 VAL A C 1
ATOM 1092 O O . VAL A 1 146 ? -20.624 -1.857 6.941 1.00 93.44 146 VAL A O 1
ATOM 1095 N N . ILE A 1 147 ? -18.861 -1.435 8.265 1.00 92.31 147 ILE A N 1
ATOM 1096 C CA . ILE A 1 147 ? -17.985 -0.912 7.207 1.00 92.31 147 ILE A CA 1
ATOM 1097 C C . ILE A 1 147 ? -17.561 -2.025 6.241 1.00 92.31 147 ILE A C 1
ATOM 1099 O O . ILE A 1 147 ? -17.440 -1.778 5.054 1.00 92.31 147 ILE A O 1
ATOM 1103 N N . ALA A 1 148 ? -17.316 -3.238 6.742 1.00 90.75 148 ALA A N 1
ATOM 1104 C CA . ALA A 1 148 ? -16.916 -4.371 5.908 1.00 90.75 148 ALA A CA 1
ATOM 1105 C C . ALA A 1 148 ? -18.060 -4.924 5.041 1.00 90.75 148 ALA A C 1
ATOM 1107 O O . ALA A 1 148 ? -17.788 -5.487 3.985 1.00 90.75 148 ALA A O 1
ATOM 1108 N N . ASP A 1 149 ? -19.306 -4.789 5.501 1.00 92.25 149 ASP A N 1
ATOM 1109 C CA . ASP A 1 149 ? -20.498 -5.241 4.774 1.00 92.25 149 ASP A CA 1
ATOM 1110 C C . ASP A 1 149 ? -20.987 -4.216 3.720 1.00 92.25 149 ASP A C 1
ATOM 1112 O O . ASP A 1 149 ? -21.797 -4.580 2.867 1.00 92.25 149 ASP A O 1
ATOM 1116 N N . GLY A 1 150 ? -20.544 -2.951 3.796 1.00 85.38 150 GLY A N 1
ATOM 1117 C CA . GLY A 1 150 ? -20.972 -1.845 2.922 1.00 85.38 150 GLY A CA 1
ATOM 1118 C C . GLY A 1 150 ? -20.065 -1.619 1.720 1.00 85.38 150 GLY A C 1
ATOM 1119 O O . GLY A 1 150 ? -20.622 -1.378 0.627 1.00 85.38 150 GLY A O 1
#

pLDDT: mean 79.91, std 18.13, range [35.25, 94.69]

Foldseek 3Di:
DDDDDDDPVVVVVVVVVVVVVVVVVVVVVVVVVPDDPPDDDDDDVRVLVLLLVLLLVLLVVLVQLDDPNRAWDWDADPVRDTDIDSDLLVVLVRDPRPDPSNVVQSVVLNVVCVVPVDCSSVSSNVVSVLSVVLVVCVVVVDDSVVSVVD

Sequence (150 aa):
FFFGFLSSSAKISAHHSLHYQSKQHQTKMSRLQELSPNAEIVAKDAALAVNIAAASGLQSVLKSNLGPRGTLKMLVGGAGQIKLTKDGNVLLHEMQIQHPTAALIARTATAQDEVTGDGTTSTVLLCGELLKQAHRYTSEGLHPRVIADG